Protein AF-A0A9W9G191-F1 (afdb_monomer_lite)

Sequence (115 aa):
MTNALATRALVALRFDEEQRIGCDGDCNRTWPISEEMQWCQDCIHAHFDEECSQKIQQNALPFSVCNKTHQFLHAPRMDESLKSLPQGMVPFGDEVISFEDWLGRIGKDYVRLGN

Structure (mmCIF, N/CA/C/O backbone):
data_AF-A0A9W9G191-F1
#
_entry.id   AF-A0A9W9G191-F1
#
loop_
_atom_site.group_PDB
_atom_site.id
_atom_site.type_symbol
_atom_site.label_atom_id
_atom_site.label_alt_id
_atom_site.label_comp_id
_atom_site.label_asym_id
_atom_site.label_entity_id
_atom_site.label_seq_id
_atom_site.pdbx_PDB_ins_code
_atom_site.Cartn_x
_atom_site.Cartn_y
_atom_site.Cartn_z
_atom_site.occupancy
_atom_site.B_iso_or_equiv
_atom_site.auth_seq_id
_atom_site.auth_comp_id
_atom_site.auth_asym_id
_atom_site.auth_atom_id
_atom_site.pdbx_PDB_model_num
ATOM 1 N N . MET A 1 1 ? 10.780 -3.182 0.217 1.00 71.19 1 MET A N 1
ATOM 2 C CA . MET A 1 1 ? 9.631 -2.351 -0.225 1.00 71.19 1 MET A CA 1
ATOM 3 C C . MET A 1 1 ? 9.455 -2.287 -1.741 1.00 71.19 1 MET A C 1
ATOM 5 O O . MET A 1 1 ? 8.379 -1.930 -2.196 1.00 71.19 1 MET A O 1
ATOM 9 N N . THR A 1 2 ? 10.462 -2.657 -2.530 1.00 87.50 2 THR A N 1
ATOM 10 C CA . THR A 1 2 ? 10.507 -2.502 -3.991 1.00 87.50 2 THR A CA 1
ATOM 11 C C . THR A 1 2 ? 9.272 -3.025 -4.730 1.00 87.50 2 THR A C 1
ATOM 13 O O . THR A 1 2 ? 8.679 -2.315 -5.534 1.00 87.50 2 THR A O 1
ATOM 16 N N . ASN A 1 3 ? 8.823 -4.233 -4.384 1.00 91.12 3 ASN A N 1
ATOM 17 C CA . ASN A 1 3 ? 7.640 -4.848 -4.993 1.00 91.12 3 ASN A CA 1
ATOM 18 C C . ASN A 1 3 ? 6.334 -4.135 -4.632 1.00 91.12 3 ASN A C 1
ATOM 20 O O . ASN A 1 3 ? 5.449 -4.034 -5.471 1.00 91.12 3 ASN A O 1
ATOM 24 N N . ALA A 1 4 ? 6.217 -3.613 -3.408 1.00 89.44 4 ALA A N 1
ATOM 25 C CA . ALA A 1 4 ? 5.031 -2.868 -2.996 1.00 89.44 4 ALA A CA 1
ATOM 26 C C . ALA A 1 4 ? 4.895 -1.564 -3.796 1.00 89.44 4 ALA A C 1
ATOM 28 O O . ALA A 1 4 ? 3.794 -1.222 -4.221 1.00 89.44 4 ALA A O 1
ATOM 29 N N . LEU A 1 5 ? 6.011 -0.873 -4.059 1.00 90.75 5 LEU A N 1
ATOM 30 C CA . LEU A 1 5 ? 6.018 0.322 -4.903 1.00 90.75 5 LEU A CA 1
ATOM 31 C C . LEU A 1 5 ? 5.648 -0.005 -6.358 1.00 90.75 5 LEU A C 1
ATOM 33 O O . LEU A 1 5 ? 4.778 0.660 -6.915 1.00 90.75 5 LEU A O 1
ATOM 37 N N . ALA A 1 6 ? 6.249 -1.047 -6.944 1.00 92.44 6 ALA A N 1
ATOM 38 C CA . ALA A 1 6 ? 5.942 -1.492 -8.306 1.00 92.44 6 ALA A CA 1
ATOM 39 C C . ALA A 1 6 ? 4.447 -1.810 -8.485 1.00 92.44 6 ALA A C 1
ATOM 41 O O . ALA A 1 6 ? 3.800 -1.295 -9.399 1.00 92.44 6 ALA A O 1
ATOM 42 N N . THR A 1 7 ? 3.873 -2.595 -7.567 1.00 90.50 7 THR A N 1
ATOM 43 C CA . THR A 1 7 ? 2.445 -2.937 -7.576 1.00 90.50 7 THR A CA 1
ATOM 44 C C . THR A 1 7 ? 1.564 -1.696 -7.447 1.00 90.50 7 THR A C 1
ATOM 46 O O . THR A 1 7 ? 0.631 -1.525 -8.229 1.00 90.50 7 THR A O 1
ATOM 49 N N . ARG A 1 8 ? 1.854 -0.802 -6.493 1.00 90.38 8 ARG A N 1
ATOM 50 C CA . ARG A 1 8 ? 1.064 0.425 -6.292 1.00 90.38 8 ARG A CA 1
ATOM 51 C C . ARG A 1 8 ? 1.114 1.350 -7.503 1.00 90.38 8 ARG A C 1
ATOM 53 O O . ARG A 1 8 ? 0.081 1.908 -7.860 1.00 90.38 8 ARG A O 1
ATOM 60 N N . ALA A 1 9 ? 2.264 1.455 -8.169 1.00 90.31 9 ALA A N 1
ATOM 61 C CA . ALA A 1 9 ? 2.396 2.222 -9.403 1.00 90.31 9 ALA A CA 1
ATOM 62 C C . ALA A 1 9 ? 1.524 1.669 -10.530 1.00 90.31 9 ALA A C 1
ATOM 64 O O . ALA A 1 9 ? 0.822 2.432 -11.188 1.00 90.31 9 ALA A O 1
ATOM 65 N N . LEU A 1 10 ? 1.496 0.346 -10.713 1.00 89.06 10 LEU A N 1
ATOM 66 C CA . LEU A 1 10 ? 0.601 -0.278 -11.689 1.00 89.06 10 LEU A CA 1
ATOM 67 C C . LEU A 1 10 ? -0.869 0.003 -11.378 1.00 89.06 10 LEU A C 1
ATOM 69 O O . LEU A 1 10 ? -1.625 0.306 -12.298 1.00 89.06 10 LEU A O 1
ATOM 73 N N . VAL A 1 11 ? -1.269 -0.084 -10.105 1.00 87.44 11 VAL A N 1
ATOM 74 C CA . VAL A 1 11 ? -2.651 0.199 -9.697 1.00 87.44 11 VAL A CA 1
ATOM 75 C C . VAL A 1 11 ? -3.005 1.659 -9.984 1.00 87.44 11 VAL A C 1
ATOM 77 O O . VAL A 1 11 ? -4.003 1.911 -10.652 1.00 87.44 11 VAL A O 1
ATOM 80 N N . ALA A 1 12 ? -2.156 2.601 -9.564 1.00 86.75 12 ALA A N 1
ATOM 81 C CA . ALA A 1 12 ? -2.358 4.032 -9.787 1.00 86.75 12 ALA A CA 1
ATOM 82 C C . ALA A 1 12 ? -2.490 4.383 -11.280 1.00 86.75 12 ALA A C 1
ATOM 84 O O . ALA A 1 12 ? -3.394 5.114 -11.666 1.00 86.75 12 ALA A O 1
ATOM 85 N N . LEU A 1 13 ? -1.623 3.827 -12.133 1.00 83.25 13 LEU A N 1
ATOM 86 C CA . LEU A 1 13 ? -1.613 4.112 -13.573 1.00 83.25 13 LEU A CA 1
ATOM 87 C C . LEU A 1 13 ? -2.771 3.458 -14.343 1.00 83.25 13 LEU A C 1
ATOM 89 O O . LEU A 1 13 ? -3.079 3.881 -15.456 1.00 83.25 13 LEU A O 1
ATOM 93 N N . ARG A 1 14 ? -3.358 2.372 -13.822 1.00 79.81 14 ARG A N 1
ATOM 94 C CA . ARG A 1 14 ? -4.380 1.577 -14.532 1.00 79.81 14 ARG A CA 1
ATOM 95 C C . ARG A 1 14 ? -5.803 1.869 -14.089 1.00 79.81 14 ARG A C 1
ATOM 97 O O . ARG A 1 14 ? -6.703 1.739 -14.913 1.00 79.81 14 ARG A O 1
ATOM 104 N N . PHE A 1 15 ? -6.001 2.192 -12.817 1.00 75.94 15 PHE A N 1
ATOM 105 C CA . PHE A 1 15 ? -7.333 2.304 -12.221 1.00 75.94 15 PHE A CA 1
ATOM 106 C C . PHE A 1 15 ? -7.745 3.745 -11.898 1.00 75.94 15 PHE A C 1
ATOM 108 O O . PHE A 1 15 ? -8.802 3.932 -11.304 1.00 75.94 15 PHE A O 1
ATOM 115 N N . ASP A 1 16 ? -6.956 4.719 -12.373 1.00 64.81 16 ASP A N 1
ATOM 116 C C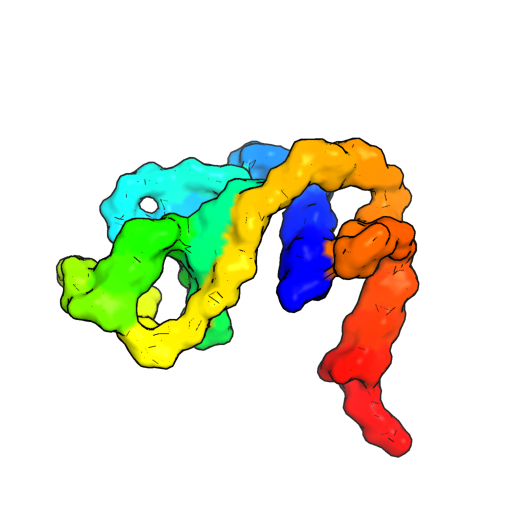A . ASP A 1 16 ? -7.115 6.168 -12.193 1.00 64.81 16 ASP A CA 1
ATOM 117 C C . ASP A 1 16 ? -7.232 6.604 -10.712 1.00 64.81 16 ASP A C 1
ATOM 119 O O . ASP A 1 16 ? -7.451 5.808 -9.798 1.00 64.81 16 ASP A O 1
ATOM 123 N N . GLU A 1 17 ? -7.054 7.893 -10.430 1.00 62.75 17 GLU A N 1
ATOM 124 C CA . GLU A 1 17 ? -7.121 8.451 -9.067 1.00 62.75 17 GLU A CA 1
ATOM 125 C C . GLU A 1 17 ? -8.544 8.469 -8.469 1.00 62.75 17 GLU A C 1
ATOM 127 O O . GLU A 1 17 ? -8.742 8.904 -7.331 1.00 62.75 17 GLU A O 1
ATOM 132 N N . GLU A 1 18 ? -9.549 7.992 -9.209 1.00 67.75 18 GLU A N 1
ATOM 133 C CA . GLU A 1 18 ? -10.957 8.019 -8.802 1.00 67.75 18 GLU A CA 1
ATOM 134 C C . GLU A 1 18 ? -11.267 7.057 -7.644 1.00 67.75 18 GLU A C 1
ATOM 136 O O . GLU A 1 18 ? -12.173 7.314 -6.843 1.00 67.75 18 GLU A O 1
ATOM 141 N N . GLN A 1 19 ? -10.503 5.966 -7.499 1.00 77.38 19 GLN A N 1
ATOM 142 C CA . GLN A 1 19 ? -10.672 5.048 -6.373 1.00 77.38 19 GLN A CA 1
ATOM 143 C C . GLN A 1 19 ? -10.051 5.616 -5.094 1.00 77.38 19 GLN A C 1
ATOM 145 O O . GLN A 1 19 ? -8.831 5.676 -4.922 1.00 77.38 19 GLN A O 1
ATOM 150 N N . ARG A 1 20 ? -10.921 5.991 -4.152 1.00 89.75 20 ARG A N 1
ATOM 151 C CA . ARG A 1 20 ? -10.531 6.420 -2.807 1.00 89.75 20 ARG A CA 1
ATOM 152 C C . ARG A 1 20 ? -10.535 5.237 -1.844 1.00 89.75 20 ARG A C 1
ATOM 154 O O . ARG A 1 20 ? -11.528 4.527 -1.724 1.00 89.75 20 ARG A O 1
ATOM 161 N N . ILE A 1 21 ? -9.440 5.079 -1.118 1.00 92.12 21 ILE A N 1
ATOM 162 C CA . ILE A 1 21 ? -9.263 4.123 -0.027 1.00 92.12 21 ILE A CA 1
ATOM 163 C C . ILE A 1 21 ? -9.634 4.836 1.270 1.00 92.12 21 ILE A C 1
ATOM 165 O O . ILE A 1 21 ? -9.155 5.943 1.517 1.00 92.12 21 ILE A O 1
ATOM 169 N N . GLY A 1 22 ? -10.510 4.234 2.071 1.00 95.44 22 GLY A N 1
ATOM 170 C CA . GLY A 1 22 ? -10.848 4.730 3.404 1.00 95.44 22 GLY A CA 1
ATOM 171 C C . GLY A 1 22 ? -9.902 4.193 4.471 1.00 95.44 22 GLY A C 1
ATOM 172 O O . GLY A 1 22 ? -9.380 3.091 4.339 1.00 95.44 22 GLY A O 1
ATOM 173 N N . CYS A 1 23 ? -9.698 4.974 5.529 1.00 97.31 23 CYS A N 1
ATOM 174 C CA . CYS A 1 23 ? -9.034 4.500 6.735 1.00 97.31 23 CYS A CA 1
ATOM 175 C C . CYS A 1 23 ? -9.949 3.546 7.507 1.00 97.31 23 CYS A C 1
ATOM 177 O O . CYS A 1 23 ? -11.048 3.936 7.905 1.00 97.31 23 CYS A O 1
ATOM 179 N N . ASP A 1 24 ? -9.457 2.351 7.825 1.00 97.06 24 ASP A N 1
ATOM 180 C CA . ASP A 1 24 ? -10.185 1.365 8.633 1.00 97.06 24 ASP A CA 1
ATOM 181 C C . ASP A 1 24 ? -10.242 1.735 10.136 1.00 97.06 24 ASP A C 1
ATOM 183 O O . ASP A 1 24 ? -10.852 1.043 10.947 1.00 97.06 24 ASP A O 1
ATOM 187 N N . GLY A 1 25 ? -9.609 2.843 10.538 1.00 96.38 25 GLY A N 1
ATOM 188 C CA . GLY A 1 25 ? -9.591 3.351 11.915 1.00 96.38 25 GLY A CA 1
ATOM 189 C C . GLY A 1 25 ? -10.749 4.280 12.297 1.00 96.38 25 GLY A C 1
ATOM 190 O O . GLY A 1 25 ? -10.667 4.912 13.347 1.00 96.38 25 GLY A O 1
ATOM 191 N N . ASP A 1 26 ? -11.791 4.395 11.462 1.00 92.81 26 ASP A N 1
ATOM 192 C CA . ASP A 1 26 ? -12.985 5.240 11.684 1.00 92.81 26 ASP A CA 1
ATOM 193 C C . ASP A 1 26 ? -12.677 6.744 11.868 1.00 92.81 26 ASP A C 1
ATOM 195 O O . ASP A 1 26 ? -13.378 7.482 12.556 1.00 92.81 26 ASP A O 1
ATOM 199 N N . CYS A 1 27 ? -11.604 7.240 11.238 1.00 95.75 27 CYS A N 1
ATOM 200 C CA . CYS A 1 27 ? -11.252 8.667 11.253 1.00 95.75 27 CYS A CA 1
ATOM 201 C C . CYS A 1 27 ? -11.855 9.469 10.083 1.00 95.75 27 CYS A C 1
ATOM 203 O O . CYS A 1 27 ? -11.514 10.637 9.900 1.00 95.75 27 CYS A O 1
ATOM 205 N N . ASN A 1 28 ? -12.717 8.853 9.263 1.00 95.94 28 ASN A N 1
ATOM 206 C CA . ASN A 1 28 ? -13.304 9.410 8.029 1.00 95.94 28 ASN A CA 1
ATOM 207 C C . ASN A 1 28 ? -12.303 9.853 6.947 1.00 95.94 28 ASN A C 1
ATOM 209 O O . ASN A 1 28 ? -12.699 10.394 5.910 1.00 95.94 28 ASN A O 1
ATOM 213 N N . ARG A 1 29 ? -11.003 9.630 7.150 1.00 96.06 29 ARG A N 1
ATOM 214 C CA . ARG A 1 29 ? -9.989 9.975 6.162 1.00 96.06 29 ARG A CA 1
ATOM 215 C C . ARG A 1 29 ? -10.077 9.010 4.980 1.00 96.06 29 ARG A C 1
ATOM 217 O O . ARG A 1 29 ? -10.210 7.801 5.153 1.00 96.06 29 ARG A O 1
ATOM 224 N N . THR A 1 30 ? -9.988 9.566 3.777 1.00 95.56 30 THR A N 1
ATOM 225 C CA . THR A 1 30 ? -9.901 8.810 2.525 1.00 95.56 30 THR A CA 1
ATOM 226 C C . THR A 1 30 ? -8.791 9.385 1.652 1.00 95.56 30 THR A C 1
ATOM 228 O O . THR A 1 30 ? -8.522 10.587 1.724 1.00 95.56 30 THR A O 1
ATOM 231 N N . TRP A 1 31 ? -8.161 8.568 0.814 1.00 93.25 31 TRP A N 1
ATOM 232 C CA . TRP A 1 31 ? -7.038 8.977 -0.039 1.00 93.25 31 TRP A CA 1
ATOM 233 C C . TRP A 1 31 ? -6.902 8.080 -1.286 1.00 93.25 31 TRP A C 1
ATOM 235 O O . TRP A 1 31 ? -7.406 6.959 -1.276 1.00 93.25 31 TRP A O 1
ATOM 245 N N . PRO A 1 32 ? -6.248 8.532 -2.370 1.00 91.75 32 PRO A N 1
ATOM 246 C CA . PRO A 1 32 ? -5.891 7.662 -3.495 1.00 91.75 32 PRO A CA 1
ATOM 247 C C . PRO A 1 32 ? -4.739 6.709 -3.134 1.00 91.75 32 PRO A C 1
ATOM 249 O O . PRO A 1 32 ? -3.961 6.974 -2.220 1.00 91.75 32 PRO A O 1
ATOM 252 N N . ILE A 1 33 ? -4.563 5.621 -3.892 1.00 90.31 33 ILE A N 1
ATOM 253 C CA . ILE A 1 33 ? -3.507 4.606 -3.669 1.00 90.31 33 ILE A CA 1
ATOM 254 C C . ILE A 1 33 ? -2.069 5.172 -3.655 1.00 90.31 33 ILE A C 1
ATOM 256 O O . ILE A 1 33 ? -1.162 4.532 -3.116 1.00 90.31 33 ILE A O 1
ATOM 260 N N . SER A 1 34 ? -1.847 6.359 -4.227 1.00 90.25 34 SER A N 1
ATOM 261 C CA . SER A 1 34 ? -0.557 7.060 -4.269 1.00 90.25 34 SER A CA 1
ATOM 262 C C . SER A 1 34 ? -0.157 7.708 -2.941 1.00 90.25 34 SER A C 1
ATOM 264 O O . SER A 1 34 ? 1.022 7.988 -2.735 1.00 90.25 34 SER A O 1
ATOM 266 N N . GLU A 1 35 ? -1.098 7.919 -2.023 1.00 92.88 35 GLU A N 1
ATOM 267 C CA . GLU A 1 35 ? -0.829 8.547 -0.729 1.00 92.88 35 GLU A CA 1
ATOM 268 C C . GLU A 1 35 ? -0.126 7.618 0.262 1.00 92.88 35 GLU A C 1
ATOM 270 O O . GLU A 1 35 ? -0.049 6.402 0.083 1.00 92.88 35 GLU A O 1
ATOM 275 N N . GLU A 1 36 ? 0.420 8.210 1.319 1.00 94.00 36 GLU A N 1
ATOM 276 C CA . GLU A 1 36 ? 1.058 7.461 2.397 1.00 94.00 36 GLU A CA 1
ATOM 277 C C . GLU A 1 36 ? 0.040 6.676 3.235 1.00 94.00 36 GLU A C 1
ATOM 279 O O . GLU A 1 36 ? -1.014 7.197 3.601 1.00 94.00 36 GLU A O 1
ATOM 284 N N . MET A 1 37 ? 0.373 5.422 3.555 1.00 95.25 37 MET A N 1
ATOM 285 C CA . MET A 1 37 ? -0.487 4.495 4.289 1.00 95.25 37 MET A CA 1
ATOM 286 C C . MET A 1 37 ? 0.308 3.530 5.173 1.00 95.25 37 MET A C 1
ATOM 288 O O . MET A 1 37 ? 1.473 3.225 4.917 1.00 95.25 37 MET A O 1
ATOM 292 N N . GLN A 1 38 ? -0.375 2.969 6.168 1.00 97.31 38 GLN A N 1
ATOM 293 C CA . GLN A 1 38 ? 0.088 1.859 6.996 1.00 97.31 38 GLN A CA 1
ATOM 294 C C . GLN A 1 38 ? -0.761 0.628 6.678 1.00 97.31 38 GLN A C 1
ATOM 296 O O . GLN A 1 38 ? -1.962 0.612 6.945 1.00 97.31 38 GLN A O 1
ATOM 301 N N . TRP A 1 39 ? -0.163 -0.391 6.067 1.00 96.31 39 TRP A N 1
ATOM 302 C CA . TRP A 1 39 ? -0.869 -1.603 5.645 1.00 96.31 39 TRP A CA 1
ATOM 303 C C . TRP A 1 39 ? -0.623 -2.710 6.655 1.00 96.31 39 TRP A C 1
ATOM 305 O O . TRP A 1 39 ? 0.527 -3.072 6.897 1.00 96.31 39 TRP A O 1
ATOM 315 N N . CYS A 1 40 ? -1.676 -3.266 7.244 1.00 97.25 40 CYS A N 1
ATOM 316 C CA . CYS A 1 40 ? -1.503 -4.443 8.084 1.00 97.25 40 CYS A CA 1
ATOM 317 C C . CYS A 1 40 ? -1.077 -5.634 7.214 1.00 97.25 40 CYS A C 1
ATOM 319 O O . CYS A 1 40 ? -1.685 -5.891 6.178 1.00 97.25 40 CYS A O 1
ATOM 321 N N . GLN A 1 41 ? -0.038 -6.359 7.627 1.00 95.50 41 GLN A N 1
ATOM 322 C CA . GLN A 1 41 ? 0.458 -7.524 6.887 1.00 95.50 41 GLN A CA 1
ATOM 323 C C . GLN A 1 41 ? -0.314 -8.812 7.212 1.00 95.50 41 GLN A C 1
ATOM 325 O O . GLN A 1 41 ? -0.245 -9.774 6.452 1.00 95.50 41 GLN A O 1
ATOM 330 N N . ASP A 1 42 ? -1.052 -8.823 8.323 1.00 96.56 42 ASP A N 1
ATOM 331 C CA . ASP A 1 42 ? -1.762 -9.997 8.839 1.00 96.56 42 ASP A CA 1
ATOM 332 C C . ASP A 1 42 ? 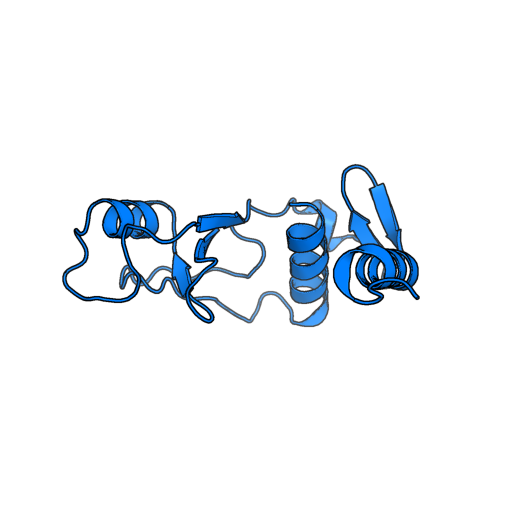-3.274 -9.963 8.534 1.00 96.56 42 ASP A C 1
ATOM 334 O O . ASP A 1 42 ? -3.919 -11.002 8.394 1.00 96.56 42 ASP A O 1
ATOM 338 N N . CYS A 1 43 ? -3.861 -8.766 8.432 1.00 96.44 43 CYS A N 1
ATOM 339 C CA . CYS A 1 43 ? -5.282 -8.571 8.141 1.00 96.44 43 CYS A CA 1
ATOM 340 C C . CYS A 1 43 ? 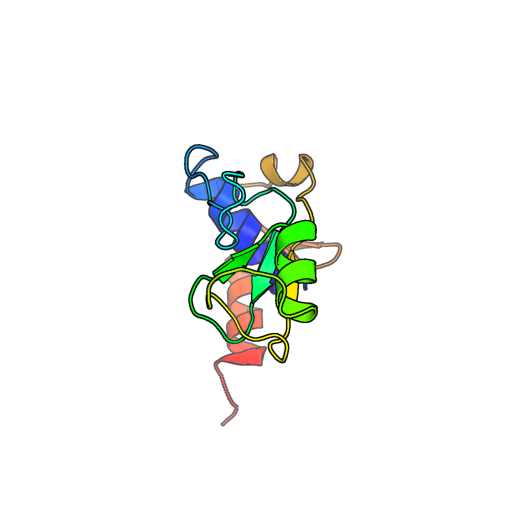-5.538 -8.451 6.634 1.00 96.44 43 CYS A C 1
ATOM 342 O O . CYS A 1 43 ? -4.762 -7.852 5.892 1.00 96.44 43 CYS A O 1
ATOM 344 N N . ILE A 1 44 ? -6.689 -8.953 6.181 1.00 92.44 44 ILE A N 1
ATOM 345 C CA . ILE A 1 44 ? -7.120 -8.802 4.788 1.00 92.44 44 ILE A CA 1
ATOM 346 C C . ILE A 1 44 ? -7.575 -7.358 4.564 1.00 92.44 44 ILE A C 1
ATOM 348 O O . ILE A 1 44 ? -8.526 -6.913 5.198 1.00 92.44 44 ILE A O 1
ATOM 352 N N . HIS A 1 45 ? -6.919 -6.661 3.632 1.00 89.62 45 HIS A N 1
ATOM 353 C CA . HIS A 1 45 ? -7.305 -5.328 3.149 1.00 89.62 45 HIS A CA 1
ATOM 354 C C . HIS A 1 45 ? -7.427 -4.244 4.240 1.00 89.62 45 HIS A C 1
ATOM 356 O O . HIS A 1 45 ? -8.207 -3.313 4.069 1.00 89.62 45 HIS A O 1
ATOM 362 N N . ALA A 1 46 ? -6.655 -4.333 5.328 1.00 95.62 46 ALA A N 1
ATOM 363 C CA . ALA A 1 46 ? -6.691 -3.332 6.394 1.00 95.62 46 ALA A CA 1
ATOM 364 C C . ALA A 1 46 ? -5.604 -2.259 6.204 1.00 95.62 46 ALA A C 1
ATOM 366 O O . ALA A 1 46 ? -4.402 -2.554 6.264 1.00 95.62 46 ALA A O 1
ATOM 367 N N . HIS A 1 47 ? -6.031 -1.012 6.014 1.00 95.75 47 HIS A N 1
ATOM 368 C CA . HIS A 1 47 ? -5.176 0.141 5.753 1.00 95.75 47 HIS A CA 1
ATOM 369 C C . HIS A 1 47 ? -5.533 1.308 6.678 1.00 95.75 47 HIS A C 1
ATOM 371 O O . HIS A 1 47 ? -6.695 1.658 6.881 1.00 95.75 47 HIS A O 1
ATOM 377 N N . PHE A 1 48 ? -4.506 1.953 7.218 1.00 97.88 48 PHE A N 1
ATOM 378 C CA . PHE A 1 48 ? -4.657 3.019 8.199 1.00 97.88 48 PHE A CA 1
ATOM 379 C C . PHE A 1 48 ? -3.807 4.221 7.817 1.00 97.88 48 PHE A C 1
ATOM 381 O O . PHE A 1 48 ? -2.783 4.088 7.140 1.00 97.88 48 PHE A O 1
ATOM 388 N N . ASP A 1 49 ? -4.207 5.394 8.294 1.00 97.56 49 ASP A N 1
ATOM 389 C CA . ASP A 1 49 ? -3.258 6.488 8.416 1.00 97.56 49 ASP A CA 1
ATOM 390 C C . ASP A 1 49 ? -2.326 6.265 9.617 1.00 97.56 49 ASP A C 1
ATOM 392 O O . ASP A 1 49 ? -2.460 5.303 10.381 1.00 97.56 49 ASP A O 1
ATOM 396 N N . GLU A 1 50 ? -1.339 7.146 9.757 1.00 96.81 50 GLU A N 1
ATOM 397 C CA . GLU A 1 50 ? -0.343 7.055 10.822 1.00 96.81 50 GLU A CA 1
ATOM 398 C C . GLU A 1 50 ? -0.967 7.135 12.225 1.00 96.81 50 GLU A C 1
ATOM 400 O O . GLU A 1 50 ? -0.598 6.370 13.112 1.00 96.81 50 GLU A O 1
ATOM 405 N N . GLU A 1 51 ? -1.947 8.013 12.438 1.00 97.19 51 GLU A N 1
ATOM 406 C CA . GLU A 1 51 ? -2.571 8.169 13.754 1.00 97.19 51 GLU A CA 1
ATOM 407 C C . GLU A 1 51 ? -3.398 6.930 14.135 1.00 97.19 51 GLU A C 1
ATOM 409 O O . GLU A 1 51 ? -3.333 6.443 15.268 1.00 97.19 51 GLU A O 1
ATOM 414 N N . CYS A 1 52 ? -4.166 6.375 13.195 1.00 97.81 52 CYS A N 1
ATOM 415 C CA . CYS A 1 52 ? -4.987 5.195 13.446 1.00 97.81 52 CYS A CA 1
ATOM 416 C C . CYS A 1 52 ? -4.145 3.929 13.636 1.00 97.81 52 CYS A C 1
ATOM 418 O O . CYS A 1 52 ? -4.494 3.097 14.477 1.00 97.81 52 CYS A O 1
ATOM 420 N N . SER A 1 53 ? -3.015 3.788 12.932 1.00 97.44 53 SER A N 1
ATOM 421 C CA . SER A 1 53 ? -2.098 2.666 13.166 1.00 97.44 53 SER A CA 1
ATOM 422 C C . SER A 1 53 ? -1.465 2.733 14.563 1.00 97.44 53 SER A C 1
ATOM 424 O O . SER A 1 53 ? -1.409 1.719 15.265 1.00 97.44 53 SER A O 1
ATOM 426 N N . GLN A 1 54 ? -1.086 3.929 15.028 1.00 97.00 54 GLN A N 1
ATOM 427 C CA . GLN A 1 54 ? -0.588 4.141 16.390 1.00 97.00 54 GLN A CA 1
ATOM 428 C C . GLN A 1 54 ? -1.659 3.806 17.438 1.00 97.00 54 GLN A C 1
ATOM 430 O O . GLN A 1 54 ? -1.365 3.126 18.425 1.00 97.00 54 GLN A O 1
ATOM 435 N N . LYS A 1 55 ? -2.921 4.199 17.208 1.00 97.44 55 LYS A N 1
ATOM 436 C CA . LYS A 1 55 ? -4.048 3.822 18.083 1.00 97.44 55 LYS A CA 1
ATOM 437 C C . LYS A 1 55 ? -4.229 2.306 18.173 1.00 97.44 55 LYS A C 1
ATOM 439 O O . LYS A 1 55 ? -4.512 1.806 19.260 1.00 97.44 55 LYS A O 1
ATOM 444 N N . ILE A 1 56 ? -4.030 1.558 17.085 1.00 97.31 56 ILE A N 1
ATOM 445 C CA . ILE A 1 56 ? -4.074 0.084 17.116 1.00 97.31 56 ILE A CA 1
ATOM 446 C C . ILE A 1 56 ? -2.957 -0.473 17.993 1.00 97.31 56 ILE A C 1
ATOM 448 O O . ILE A 1 56 ? -3.228 -1.280 18.881 1.00 97.31 56 ILE A O 1
ATOM 452 N N . GLN A 1 57 ? -1.718 -0.015 17.799 1.00 95.38 57 GLN A N 1
ATOM 453 C CA . GLN A 1 57 ? -0.564 -0.462 18.591 1.00 95.38 57 GLN A CA 1
ATOM 454 C C . GLN A 1 57 ? -0.736 -0.173 20.092 1.00 95.38 57 GLN A C 1
ATOM 456 O O . GLN A 1 57 ? -0.299 -0.952 20.939 1.00 95.38 57 GLN A O 1
ATOM 461 N N . GLN A 1 58 ? -1.430 0.916 20.425 1.00 96.06 58 GLN A N 1
ATOM 462 C CA . GLN A 1 58 ? -1.755 1.314 21.796 1.00 96.06 58 GLN A CA 1
ATOM 463 C C . GLN A 1 58 ? -3.043 0.670 22.336 1.00 96.06 58 GLN A C 1
ATOM 465 O O . GLN A 1 58 ? -3.367 0.856 23.507 1.00 96.06 58 GLN A O 1
ATOM 470 N N . ASN A 1 59 ? -3.769 -0.104 21.518 1.00 95.19 59 ASN A N 1
ATOM 471 C CA . ASN A 1 59 ? -5.082 -0.668 21.844 1.00 95.19 59 ASN A CA 1
ATOM 472 C C . ASN A 1 59 ? -6.104 0.402 22.283 1.00 95.19 59 ASN A C 1
ATOM 474 O O . ASN A 1 59 ? -6.831 0.223 23.261 1.00 95.19 59 ASN A O 1
ATOM 478 N N . ALA A 1 60 ? -6.112 1.531 21.573 1.00 95.81 60 ALA A N 1
ATOM 479 C CA . ALA A 1 60 ? -6.872 2.736 21.901 1.00 95.81 60 ALA A CA 1
ATOM 480 C C . ALA A 1 60 ? -8.105 2.965 21.006 1.00 95.81 60 ALA A C 1
ATOM 482 O O . ALA A 1 60 ? -8.873 3.892 21.260 1.00 95.81 60 ALA A O 1
ATOM 483 N N . LEU A 1 61 ? -8.312 2.153 19.961 1.00 93.44 61 LEU A N 1
ATOM 484 C CA . LEU A 1 61 ? -9.549 2.211 19.178 1.00 93.44 61 LEU A CA 1
ATOM 485 C C . LEU A 1 61 ? -10.725 1.633 19.989 1.00 93.44 61 LEU A C 1
ATOM 487 O O . LEU A 1 61 ? -10.554 0.621 20.671 1.00 93.44 61 LEU A O 1
ATOM 491 N N . PRO A 1 62 ? -11.929 2.230 19.906 1.00 90.81 62 PRO A N 1
ATOM 492 C CA . PRO A 1 62 ? -13.100 1.766 20.655 1.00 90.81 62 PRO A CA 1
ATOM 493 C C . PRO A 1 62 ? -13.711 0.465 20.100 1.00 90.81 62 PRO A C 1
ATOM 495 O O . PRO A 1 62 ? -14.656 -0.069 20.676 1.00 90.81 62 PRO A O 1
ATOM 498 N N . PHE A 1 63 ? -13.180 -0.052 18.992 1.00 91.56 63 PHE A N 1
ATOM 499 C CA . PHE A 1 63 ? -13.601 -1.278 18.322 1.00 91.56 63 PHE A CA 1
ATOM 500 C C . PHE A 1 63 ? -12.377 -2.069 17.844 1.00 91.56 63 PHE A C 1
ATOM 502 O O . PHE A 1 63 ? -11.274 -1.536 17.709 1.00 91.56 63 PHE A O 1
ATOM 509 N N . SER A 1 64 ? -12.575 -3.359 17.572 1.00 90.31 64 SER A N 1
ATOM 510 C CA . SER A 1 64 ? -11.522 -4.225 17.043 1.00 90.31 64 SER A CA 1
ATOM 511 C C . SER A 1 64 ? -11.593 -4.272 15.519 1.00 90.31 64 SER A C 1
ATOM 513 O O . SER A 1 64 ? -12.523 -4.843 14.958 1.00 90.31 64 SER A O 1
ATOM 515 N N . VAL A 1 65 ? -10.601 -3.667 14.866 1.00 93.62 65 VAL A N 1
ATOM 516 C CA . VAL A 1 65 ? -10.399 -3.729 13.404 1.00 93.62 65 VAL A CA 1
ATOM 517 C C . VAL A 1 65 ? -9.079 -4.410 13.020 1.00 93.62 65 VAL A C 1
ATOM 519 O O . VAL A 1 65 ? -8.936 -4.957 11.933 1.00 93.62 65 VAL A O 1
ATOM 522 N N . CYS A 1 66 ? -8.112 -4.418 13.937 1.00 97.12 66 CYS A N 1
ATOM 523 C CA . CYS A 1 66 ? -6.803 -5.051 13.814 1.00 97.12 66 CYS A CA 1
ATOM 524 C C . CYS A 1 66 ? -6.272 -5.368 15.228 1.00 97.12 66 CYS A C 1
ATOM 526 O O . CYS A 1 66 ? -6.878 -4.961 16.225 1.00 97.12 66 CYS A O 1
ATOM 528 N N . ASN A 1 67 ? -5.155 -6.091 15.338 1.00 96.00 67 ASN A N 1
ATOM 529 C CA . ASN A 1 67 ? -4.505 -6.401 16.610 1.00 96.00 67 ASN A CA 1
ATOM 530 C C . ASN A 1 67 ? -3.218 -5.582 16.794 1.00 96.00 67 ASN A C 1
ATOM 532 O O . ASN A 1 67 ? -2.434 -5.423 15.862 1.00 96.00 67 ASN A O 1
ATOM 536 N N . LYS A 1 68 ? -2.951 -5.133 18.026 1.00 96.19 68 LYS A N 1
ATOM 537 C CA . LYS A 1 68 ? -1.717 -4.421 18.396 1.00 96.19 68 LYS A CA 1
ATOM 538 C C . LYS A 1 68 ? -0.421 -5.193 18.114 1.00 96.19 68 LYS A C 1
ATOM 540 O O . LYS A 1 68 ? 0.639 -4.581 18.069 1.00 96.19 68 LYS A O 1
ATOM 545 N N . THR A 1 69 ? -0.483 -6.522 17.992 1.00 96.31 69 THR A N 1
ATOM 546 C CA . THR A 1 69 ? 0.686 -7.369 17.706 1.00 96.31 69 THR A CA 1
ATOM 547 C C . THR A 1 69 ? 0.962 -7.541 16.216 1.00 96.31 69 THR A C 1
ATOM 549 O O . THR A 1 69 ? 1.991 -8.118 15.874 1.00 96.31 69 THR A O 1
ATOM 552 N N . HIS A 1 70 ? 0.053 -7.107 15.337 1.00 97.25 70 HIS A N 1
ATOM 553 C CA . HIS A 1 70 ? 0.228 -7.247 13.895 1.00 97.25 70 HIS A CA 1
ATOM 554 C C . HIS A 1 70 ? 1.301 -6.299 13.370 1.00 97.25 70 HIS A C 1
ATOM 556 O O . HIS A 1 70 ? 1.498 -5.192 13.883 1.00 97.25 70 HIS A O 1
ATOM 562 N N . GLN A 1 71 ? 1.990 -6.741 12.323 1.00 95.81 71 GLN A N 1
ATOM 563 C CA . GLN A 1 71 ? 3.009 -5.930 11.676 1.00 95.81 71 GLN A CA 1
ATOM 564 C C . GLN A 1 71 ? 2.371 -5.009 10.640 1.00 95.81 71 GLN A C 1
ATOM 566 O O . GLN A 1 71 ? 1.440 -5.385 9.924 1.00 95.81 71 GLN A O 1
ATOM 571 N N . PHE A 1 72 ? 2.903 -3.793 10.544 1.00 96.00 72 PHE A N 1
ATOM 572 C CA . PHE A 1 72 ? 2.497 -2.824 9.536 1.00 96.00 72 PHE A CA 1
ATOM 573 C C . PHE A 1 72 ? 3.615 -2.643 8.514 1.00 96.00 72 PHE A C 1
ATOM 575 O O . PHE A 1 72 ? 4.772 -2.408 8.860 1.00 96.00 72 PHE A O 1
ATOM 582 N N . LEU A 1 73 ? 3.264 -2.762 7.237 1.00 94.94 73 LEU A N 1
ATOM 583 C CA . LEU A 1 73 ? 4.078 -2.285 6.136 1.00 94.94 73 LEU A CA 1
ATOM 584 C C . LEU A 1 73 ? 3.816 -0.789 5.955 1.00 94.94 73 LEU A C 1
ATOM 586 O O . LEU A 1 73 ? 2.691 -0.381 5.667 1.00 94.94 73 LEU A O 1
ATOM 590 N N . HIS A 1 74 ? 4.870 0.014 6.058 1.00 95.06 74 HIS A N 1
ATOM 591 C CA . HIS A 1 74 ? 4.817 1.406 5.632 1.00 95.06 74 HIS A CA 1
ATOM 592 C C . HIS A 1 74 ? 4.780 1.479 4.105 1.00 95.06 74 HIS A C 1
ATOM 594 O O . HIS A 1 74 ? 5.679 0.985 3.421 1.00 95.06 74 HIS A O 1
ATOM 600 N N . ALA A 1 75 ? 3.728 2.085 3.569 1.00 93.00 75 ALA A N 1
ATOM 601 C CA . ALA A 1 75 ? 3.561 2.356 2.155 1.00 93.00 75 ALA A CA 1
ATOM 602 C C . ALA A 1 75 ? 3.736 3.872 1.947 1.00 93.00 75 ALA A C 1
ATOM 604 O O . ALA A 1 75 ? 2.773 4.616 2.131 1.00 93.00 75 ALA A O 1
ATOM 605 N N . PRO A 1 76 ? 4.941 4.359 1.589 1.00 91.75 76 PRO A N 1
ATOM 606 C CA . PRO A 1 76 ? 5.214 5.794 1.517 1.00 91.75 76 PRO A CA 1
ATOM 607 C C . PRO A 1 76 ? 4.400 6.470 0.412 1.00 91.75 76 PRO A C 1
ATOM 609 O O . PRO A 1 76 ? 3.974 5.810 -0.542 1.00 91.75 76 PRO A O 1
ATOM 612 N N . ARG A 1 77 ? 4.217 7.791 0.504 1.00 91.50 77 ARG A N 1
ATOM 613 C CA . ARG A 1 77 ? 3.652 8.567 -0.605 1.00 91.50 77 ARG A CA 1
ATOM 614 C C . ARG A 1 77 ? 4.498 8.361 -1.866 1.00 91.50 77 ARG A C 1
ATOM 616 O O . ARG A 1 77 ? 5.726 8.370 -1.816 1.00 91.50 77 ARG A O 1
ATOM 623 N N . MET A 1 78 ? 3.824 8.154 -2.988 1.00 89.44 78 MET A N 1
ATOM 624 C CA . MET A 1 78 ? 4.443 8.026 -4.299 1.00 89.44 78 MET A CA 1
ATOM 625 C C . MET A 1 78 ? 4.897 9.390 -4.821 1.00 89.44 78 MET A C 1
ATOM 627 O O . MET A 1 78 ? 4.178 10.377 -4.688 1.00 89.44 78 MET A O 1
ATOM 631 N N . ASP A 1 79 ? 6.073 9.432 -5.445 1.00 87.50 79 ASP A N 1
ATOM 632 C CA . ASP A 1 79 ? 6.535 10.623 -6.155 1.00 87.50 79 ASP A CA 1
ATOM 633 C C . ASP A 1 79 ? 5.667 10.869 -7.402 1.00 87.50 79 ASP A C 1
ATOM 635 O O . ASP A 1 79 ? 5.322 9.931 -8.126 1.00 87.50 79 ASP A O 1
ATOM 639 N N . GLU A 1 80 ? 5.324 12.129 -7.668 1.00 83.31 80 GLU A N 1
ATOM 640 C CA . GLU A 1 80 ? 4.492 12.524 -8.812 1.00 83.31 80 GLU A CA 1
ATOM 641 C C . GLU A 1 80 ? 5.108 12.125 -10.164 1.00 83.31 80 GLU A C 1
ATOM 643 O O . GLU A 1 80 ? 4.379 11.830 -11.113 1.00 83.31 80 GLU A O 1
ATOM 648 N N . SER A 1 81 ? 6.439 12.024 -10.254 1.00 85.00 81 SER A N 1
ATOM 649 C CA . SER A 1 81 ? 7.140 11.523 -11.444 1.00 85.00 81 SER A CA 1
ATOM 650 C C . SER A 1 81 ? 6.705 10.110 -11.841 1.00 85.00 81 SER A C 1
ATOM 652 O O . SER A 1 81 ? 6.743 9.773 -13.027 1.00 85.00 81 SER A O 1
ATOM 654 N N . LEU A 1 82 ? 6.199 9.300 -10.903 1.00 84.88 82 LEU A N 1
ATOM 655 C CA . LEU A 1 82 ? 5.699 7.954 -11.190 1.00 84.88 82 LEU A CA 1
ATOM 656 C C . LEU A 1 82 ? 4.448 7.963 -12.082 1.00 84.88 82 LEU A C 1
ATOM 658 O O . LEU A 1 82 ? 4.209 6.989 -12.794 1.00 84.88 82 LEU A O 1
ATOM 662 N N . LYS A 1 83 ? 3.690 9.069 -12.128 1.00 78.31 83 LYS A N 1
ATOM 663 C CA . LYS A 1 83 ? 2.564 9.242 -13.067 1.00 78.31 83 LYS A CA 1
ATOM 664 C C . LYS A 1 83 ? 3.025 9.386 -14.518 1.00 78.31 83 LYS A C 1
ATOM 666 O O . LYS A 1 83 ? 2.252 9.142 -15.437 1.00 78.31 83 LYS A O 1
ATOM 671 N N . SER A 1 84 ? 4.287 9.763 -14.729 1.00 84.19 84 SER A N 1
ATOM 672 C CA . SER A 1 84 ? 4.885 9.922 -16.060 1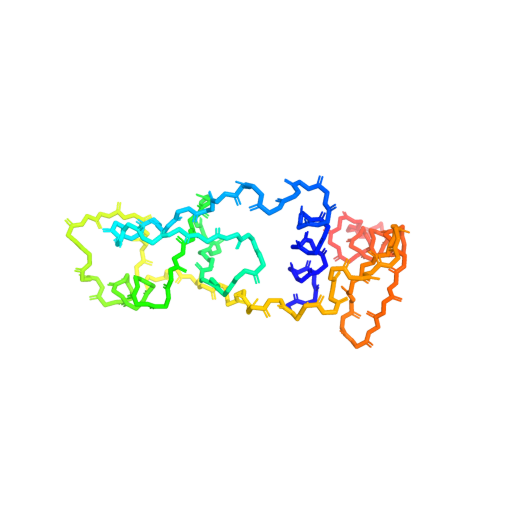.00 84.19 84 SER A CA 1
ATOM 673 C C . SER A 1 84 ? 5.619 8.675 -16.561 1.00 84.19 84 SER A C 1
ATOM 675 O O . SER A 1 84 ? 6.282 8.723 -17.598 1.00 84.19 84 SER A O 1
ATOM 677 N N . LEU A 1 85 ? 5.513 7.552 -15.841 1.00 87.44 85 LEU A N 1
ATOM 678 C CA . LEU A 1 85 ? 6.149 6.306 -16.250 1.00 87.44 85 LEU A CA 1
ATOM 679 C C . LEU A 1 85 ? 5.656 5.858 -17.634 1.00 87.44 85 LEU A C 1
ATOM 681 O O . LEU A 1 85 ? 4.448 5.865 -17.892 1.00 87.44 85 LEU A O 1
ATOM 685 N N . PRO A 1 86 ? 6.567 5.410 -18.519 1.00 88.88 86 PRO A N 1
ATOM 686 C CA . PRO A 1 86 ? 6.166 4.851 -19.798 1.00 88.88 86 PRO A CA 1
ATOM 687 C C . PRO A 1 86 ? 5.232 3.653 -19.613 1.00 88.88 86 PRO A C 1
ATOM 689 O O . PRO A 1 86 ? 5.370 2.857 -18.680 1.00 88.88 86 PRO A O 1
ATOM 692 N N . GLN A 1 87 ? 4.293 3.489 -20.542 1.00 86.81 87 GLN A N 1
ATOM 693 C CA . GLN A 1 87 ? 3.377 2.356 -20.519 1.00 86.81 87 GLN A CA 1
ATOM 694 C C . GLN A 1 87 ? 4.150 1.029 -20.515 1.00 86.81 87 GLN A C 1
ATOM 696 O O . GLN A 1 87 ? 5.037 0.810 -21.333 1.00 86.81 87 GLN A O 1
ATOM 701 N N . GLY A 1 88 ? 3.771 0.123 -19.609 1.00 89.00 88 GLY A N 1
ATOM 702 C CA . GLY A 1 88 ? 4.406 -1.193 -19.498 1.00 89.00 88 GLY A CA 1
ATOM 703 C C . GLY A 1 88 ? 5.695 -1.201 -18.675 1.00 89.00 88 GLY A C 1
ATOM 704 O O . GLY A 1 88 ? 6.344 -2.240 -18.614 1.00 89.00 88 GLY A O 1
ATOM 705 N N . MET A 1 89 ? 6.040 -0.088 -18.023 1.00 93.50 89 MET A N 1
ATOM 706 C CA . MET A 1 89 ? 7.169 0.010 -17.100 1.00 93.50 89 MET A CA 1
ATOM 707 C C . MET A 1 89 ? 6.709 0.095 -15.641 1.00 93.50 89 MET A C 1
ATOM 709 O O . MET A 1 89 ? 5.596 0.537 -15.353 1.00 93.50 89 MET A O 1
ATOM 713 N N . VAL A 1 90 ? 7.583 -0.307 -14.719 1.00 93.62 90 VAL A N 1
ATOM 714 C CA . VAL A 1 90 ? 7.373 -0.223 -13.269 1.00 93.62 90 VAL A CA 1
ATOM 715 C C . VAL A 1 90 ? 8.628 0.285 -12.556 1.00 93.62 90 VAL A C 1
ATOM 717 O O . VAL A 1 90 ? 9.743 -0.038 -12.977 1.00 93.62 90 VAL A O 1
ATOM 720 N N . PRO A 1 91 ? 8.480 1.048 -11.460 1.00 93.44 91 PRO A N 1
ATOM 721 C CA . PRO A 1 91 ? 9.609 1.411 -10.618 1.00 93.44 91 PRO A CA 1
ATOM 722 C C . PRO A 1 91 ? 10.067 0.182 -9.825 1.00 93.44 91 PRO A C 1
ATOM 724 O O . PRO A 1 91 ? 9.260 -0.492 -9.183 1.00 93.44 91 PRO A O 1
ATOM 727 N N . PHE A 1 92 ? 11.365 -0.105 -9.838 1.00 92.19 92 PHE A N 1
ATOM 728 C CA . PHE A 1 92 ? 11.962 -1.189 -9.072 1.00 92.19 92 PHE A CA 1
ATOM 729 C C . PHE A 1 92 ? 13.322 -0.774 -8.498 1.00 92.19 92 PHE A C 1
ATOM 731 O O . PHE A 1 92 ? 14.372 -0.956 -9.106 1.00 92.19 92 PHE A O 1
ATOM 738 N N . GLY A 1 93 ? 13.295 -0.245 -7.278 1.00 87.56 93 GLY A N 1
ATOM 739 C CA . GLY A 1 93 ? 14.485 0.197 -6.558 1.00 87.56 93 GLY A CA 1
ATOM 740 C C . GLY A 1 93 ? 14.844 1.573 -7.075 1.00 87.56 93 GLY A C 1
ATOM 741 O O . GLY A 1 93 ? 13.977 2.442 -7.096 1.00 87.56 93 GLY A O 1
ATOM 742 N N . ASP A 1 94 ? 16.073 1.720 -7.550 1.00 89.06 94 ASP A N 1
ATOM 743 C CA . ASP A 1 94 ? 16.544 2.945 -8.199 1.00 89.06 94 ASP A CA 1
ATOM 744 C C . ASP A 1 94 ? 16.363 2.904 -9.732 1.00 89.06 94 ASP A C 1
ATOM 746 O O . ASP A 1 94 ? 16.781 3.818 -10.439 1.00 89.06 94 ASP A O 1
ATOM 750 N N . GLU A 1 95 ? 15.744 1.842 -10.263 1.00 91.69 95 GLU A N 1
ATOM 751 C CA . GLU A 1 95 ? 15.555 1.617 -11.698 1.00 91.69 95 GLU A CA 1
ATOM 752 C C . GLU A 1 95 ? 14.077 1.657 -12.107 1.00 91.69 95 GLU A C 1
ATOM 754 O O . GLU A 1 95 ? 13.165 1.444 -11.305 1.00 91.69 95 GLU A O 1
ATOM 759 N N . VAL A 1 96 ? 13.844 1.861 -13.404 1.00 93.75 96 VAL A N 1
ATOM 760 C CA . VAL A 1 96 ? 12.558 1.617 -14.063 1.00 93.75 96 VAL A CA 1
ATOM 761 C C . VAL A 1 96 ? 12.754 0.446 -15.020 1.00 93.75 96 VAL A C 1
ATOM 763 O O . VAL A 1 96 ? 13.586 0.519 -15.922 1.00 93.75 96 VAL A O 1
ATOM 766 N N . ILE A 1 97 ? 12.006 -0.636 -14.814 1.00 95.75 97 ILE A N 1
ATOM 767 C CA . ILE A 1 97 ? 12.121 -1.878 -15.592 1.00 95.75 97 ILE A CA 1
ATOM 768 C C . ILE A 1 97 ? 10.795 -2.220 -16.267 1.00 95.75 97 ILE A C 1
ATOM 770 O O . ILE A 1 97 ? 9.746 -1.693 -15.890 1.00 95.75 97 ILE A O 1
ATOM 774 N N . SER A 1 98 ? 10.819 -3.118 -17.252 1.00 95.88 98 SER A N 1
ATOM 775 C CA . SER A 1 98 ? 9.586 -3.577 -17.890 1.00 95.88 98 SER A CA 1
ATOM 776 C C . SER A 1 98 ? 8.724 -4.392 -16.915 1.00 95.88 98 SER A C 1
ATOM 778 O O . SER A 1 98 ? 9.227 -5.062 -16.007 1.00 95.88 98 SER A O 1
ATOM 780 N N . PHE A 1 99 ? 7.406 -4.359 -17.113 1.00 94.12 99 PHE A N 1
ATOM 781 C CA . PHE A 1 99 ? 6.459 -5.190 -16.370 1.00 94.12 99 PHE A CA 1
ATOM 782 C C . PHE A 1 99 ? 6.798 -6.683 -16.487 1.00 94.12 99 PHE A C 1
ATOM 784 O O . PHE A 1 99 ? 6.714 -7.410 -15.498 1.00 94.12 99 PHE A O 1
ATOM 791 N N . GLU A 1 100 ? 7.211 -7.132 -17.675 1.00 95.69 100 GLU A N 1
ATOM 792 C CA . GLU A 1 100 ? 7.584 -8.525 -17.935 1.00 95.69 100 GLU A CA 1
ATOM 793 C C . GLU A 1 100 ? 8.834 -8.932 -17.149 1.00 95.69 100 GLU A C 1
ATOM 795 O O . GLU A 1 100 ? 8.833 -9.984 -16.506 1.00 95.69 100 GLU A O 1
ATOM 800 N N . ASP A 1 101 ? 9.864 -8.080 -17.120 1.00 96.19 101 ASP A N 1
ATOM 801 C CA . ASP A 1 101 ? 11.078 -8.330 -16.338 1.00 96.19 101 ASP A CA 1
ATOM 802 C C . ASP A 1 101 ? 10.775 -8.370 -14.842 1.00 96.19 101 ASP A C 1
ATOM 804 O O . ASP A 1 101 ? 11.232 -9.271 -14.134 1.00 96.19 101 ASP A O 1
ATOM 808 N N . TRP A 1 102 ? 9.982 -7.413 -14.347 1.00 95.62 102 TRP A N 1
ATOM 809 C CA . TRP A 1 102 ? 9.572 -7.381 -12.946 1.00 95.62 102 TRP A CA 1
ATOM 810 C C . TRP A 1 102 ? 8.786 -8.637 -12.559 1.00 95.62 102 TRP A C 1
ATOM 812 O O . TRP A 1 102 ? 9.129 -9.299 -11.577 1.00 95.62 102 TRP A O 1
ATOM 822 N N . LEU A 1 103 ? 7.785 -9.022 -13.355 1.00 93.81 103 LEU A N 1
ATOM 823 C CA . LEU A 1 103 ? 7.005 -10.237 -13.126 1.00 93.81 103 LEU A CA 1
ATOM 824 C C . LEU A 1 103 ? 7.882 -11.496 -13.210 1.00 93.81 103 LEU A C 1
ATOM 826 O O . LEU A 1 103 ? 7.710 -12.431 -12.426 1.00 93.81 103 LEU A O 1
ATOM 830 N N . GLY A 1 104 ? 8.860 -11.511 -14.118 1.00 94.81 104 GLY A N 1
ATOM 831 C CA . GLY A 1 104 ? 9.872 -12.557 -14.221 1.00 94.81 104 GLY A CA 1
ATOM 832 C C . GLY A 1 104 ? 10.692 -12.712 -12.938 1.00 94.81 104 GLY A C 1
ATOM 833 O O . GLY A 1 104 ? 10.863 -13.842 -12.466 1.00 94.81 104 GLY A O 1
ATOM 834 N N . ARG A 1 105 ? 11.136 -11.592 -12.342 1.00 93.69 105 ARG A N 1
ATOM 835 C CA . ARG A 1 105 ? 11.845 -11.552 -11.048 1.00 93.69 105 ARG A CA 1
ATOM 836 C C . ARG A 1 105 ? 10.960 -12.062 -9.910 1.00 93.69 105 ARG 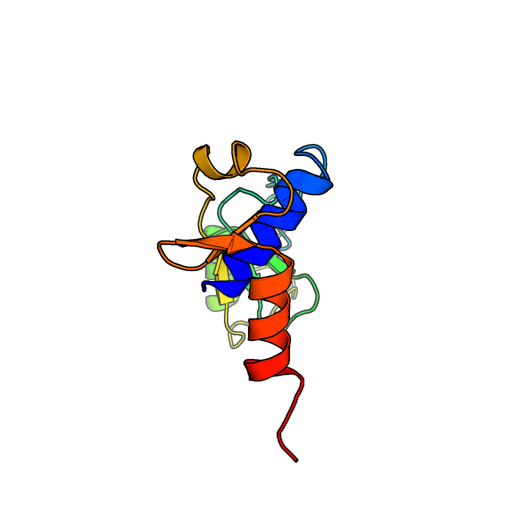A C 1
ATOM 838 O O . ARG A 1 105 ? 11.370 -12.979 -9.207 1.00 93.69 105 ARG A O 1
ATOM 845 N N . ILE A 1 106 ? 9.717 -11.578 -9.797 1.00 92.94 106 ILE A N 1
ATOM 846 C CA . ILE A 1 106 ? 8.745 -12.085 -8.808 1.00 92.94 106 ILE A CA 1
ATOM 847 C C . ILE A 1 106 ? 8.566 -13.600 -8.941 1.00 92.94 106 ILE A C 1
ATOM 849 O O . ILE A 1 106 ? 8.626 -14.340 -7.959 1.00 92.94 106 ILE A O 1
ATOM 853 N N . GLY A 1 107 ? 8.362 -14.068 -10.174 1.00 92.88 107 GLY A N 1
ATOM 854 C CA . GLY A 1 107 ? 8.172 -15.479 -10.461 1.00 92.88 107 GLY A CA 1
ATOM 855 C C . GLY A 1 107 ? 9.375 -16.320 -10.044 1.00 92.88 107 GLY A C 1
ATOM 856 O O . GLY A 1 107 ? 9.191 -17.409 -9.516 1.00 92.88 107 GLY A O 1
ATOM 857 N N . LYS A 1 108 ? 10.597 -15.827 -10.258 1.00 91.75 108 LYS A N 1
ATOM 858 C CA . LYS A 1 108 ? 11.830 -16.500 -9.836 1.00 91.75 108 LYS A CA 1
ATOM 859 C C . LYS A 1 108 ? 11.984 -16.538 -8.312 1.00 91.75 108 LYS A C 1
ATOM 861 O O . LYS A 1 108 ? 12.346 -17.581 -7.785 1.00 91.75 108 LYS A O 1
ATOM 866 N N . ASP A 1 109 ? 11.711 -15.429 -7.632 1.00 90.56 109 ASP A N 1
ATOM 867 C 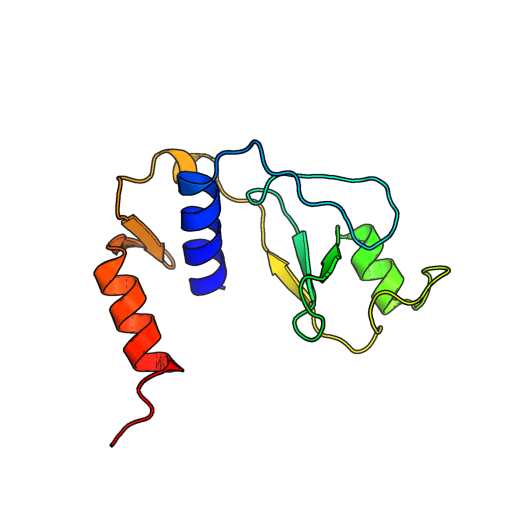CA . ASP A 1 109 ? 12.071 -15.267 -6.219 1.00 90.56 109 ASP A CA 1
ATOM 868 C C . ASP A 1 109 ? 11.004 -15.817 -5.256 1.00 90.56 109 ASP A C 1
ATOM 870 O O . ASP A 1 109 ? 11.339 -16.221 -4.143 1.00 90.56 109 ASP A O 1
ATOM 874 N N . TYR A 1 110 ? 9.729 -15.850 -5.668 1.00 88.62 110 TYR A N 1
ATOM 875 C CA . TYR A 1 110 ? 8.609 -16.172 -4.768 1.00 88.62 110 TYR A CA 1
ATOM 876 C C . TYR A 1 110 ? 7.697 -17.310 -5.235 1.00 88.62 110 TYR A C 1
ATOM 878 O O . TYR A 1 110 ? 7.007 -17.900 -4.409 1.00 88.62 110 TYR A O 1
ATOM 886 N N . VAL A 1 111 ? 7.638 -17.605 -6.539 1.00 85.38 111 VAL A N 1
ATOM 887 C CA . VAL A 1 111 ? 6.649 -18.556 -7.093 1.00 85.38 111 VAL A CA 1
ATOM 888 C C . VAL A 1 111 ? 7.301 -19.862 -7.522 1.00 85.38 111 VAL A C 1
ATOM 890 O O . VAL A 1 111 ? 6.836 -20.945 -7.173 1.00 85.38 111 VAL A O 1
ATOM 893 N N . ARG A 1 112 ? 8.389 -19.775 -8.287 1.00 80.00 112 ARG A N 1
ATOM 894 C CA . ARG A 1 112 ? 9.157 -20.923 -8.762 1.00 80.00 112 ARG A CA 1
ATOM 895 C C . ARG A 1 112 ? 10.117 -21.353 -7.658 1.00 80.00 112 ARG A C 1
ATOM 897 O O . ARG A 1 112 ? 11.319 -21.128 -7.746 1.00 80.00 112 ARG A O 1
ATOM 904 N N . LEU A 1 113 ? 9.564 -21.956 -6.608 1.00 64.38 113 LEU A N 1
ATOM 905 C CA . LEU A 1 113 ? 10.347 -22.752 -5.667 1.00 64.38 113 LEU A CA 1
ATOM 906 C C . LEU A 1 113 ? 11.035 -23.848 -6.492 1.00 64.38 113 LEU A C 1
ATOM 908 O O . LEU A 1 113 ? 10.363 -24.554 -7.240 1.00 64.38 113 LEU A O 1
ATOM 912 N N . GLY A 1 114 ? 12.367 -23.877 -6.455 1.00 61.78 114 GLY A N 1
ATOM 913 C CA . GLY A 1 114 ? 13.189 -24.651 -7.384 1.00 61.78 114 GLY A CA 1
ATOM 914 C C . GLY A 1 114 ? 12.780 -26.121 -7.513 1.00 61.78 114 GLY A C 1
ATOM 915 O O . GLY A 1 114 ? 12.337 -26.739 -6.545 1.00 61.78 114 GLY A O 1
ATOM 916 N N . ASN A 1 115 ? 12.973 -26.655 -8.721 1.00 45.00 115 ASN A N 1
ATOM 917 C CA . ASN A 1 115 ? 13.241 -28.081 -8.905 1.00 45.00 115 ASN A CA 1
ATOM 918 C C . ASN A 1 115 ? 14.634 -28.408 -8.361 1.00 45.00 115 ASN A C 1
ATOM 920 O O . ASN A 1 115 ? 15.544 -27.575 -8.594 1.00 45.00 115 ASN A O 1
#

Organism: NCBI:txid1131581

Secondary structure (DSSP, 8-state):
-HHHHHHHHHHHHHH-TT-EEEPTTSS--EEETTS-EEEESSSTT-EE-HHHHHHHHTT-SSS-SS-TTS-EEEEPPPPGGGGGPPTTEEEETTEEEEHHHHHHHHIIIII----

Radius of gyration: 16.06 Å; chains: 1; bounding box: 30×41×42 Å

Foldseek 3Di:
DQVLQQVLLCCCQPVDQPDWDAAPLPPRDIGGSQAKWWAFPPDDSHIHDPVSLVCQLVVNRPDDPDHNPTDIDTDHHHDPCSNVDPPQWGGGDPDIGGVVVVVVVCCVPPPCPDD

pLDDT: mean 90.45, std 8.69, range [45.0, 97.88]